Protein AF-A0A699WTK2-F1 (afdb_monomer_lite)

Foldseek 3Di:
DDDDDDDDDDDPPDDPDDDDDDPPPPPDDDPDDPPPDPPDPPDPQDADPDDPADDPVLQPDPDVVQVVQLPDPLESNHDPNSVVSVCVVPVPPDPVVVVVVLVCLQLVNSLVSHDPVCSVSRSSHSVNVNVD

Structure (mmCIF, N/CA/C/O backbone):
data_AF-A0A699WTK2-F1
#
_entry.id   AF-A0A699WTK2-F1
#
loop_
_atom_site.group_PDB
_atom_site.id
_atom_site.type_symbol
_atom_site.label_atom_id
_atom_site.label_alt_id
_atom_site.label_comp_id
_atom_site.label_asym_id
_atom_site.label_entity_id
_atom_site.label_seq_id
_atom_site.pdbx_PDB_ins_code
_atom_site.Cartn_x
_atom_site.Cartn_y
_atom_site.Cartn_z
_atom_site.occupancy
_atom_site.B_iso_or_equiv
_atom_site.auth_seq_id
_atom_site.auth_comp_id
_atom_site.auth_asym_id
_atom_site.auth_atom_id
_atom_site.pdbx_PDB_model_num
ATOM 1 N N . GLY A 1 1 ? 72.501 -46.907 26.543 1.00 46.72 1 GLY A N 1
ATOM 2 C CA . GLY A 1 1 ? 71.680 -47.761 25.672 1.00 46.72 1 GLY A CA 1
ATOM 3 C C . GLY A 1 1 ? 70.399 -47.030 25.353 1.00 46.72 1 GLY A C 1
ATOM 4 O O . GLY A 1 1 ? 69.701 -46.646 26.278 1.00 46.72 1 GLY A O 1
ATOM 5 N N . THR A 1 2 ? 70.129 -46.787 24.075 1.00 50.31 2 THR A N 1
ATOM 6 C CA . THR A 1 2 ? 68.759 -46.646 23.548 1.00 50.31 2 THR A CA 1
ATOM 7 C C . THR A 1 2 ? 68.118 -48.053 23.545 1.00 50.31 2 THR A C 1
ATOM 9 O O . THR A 1 2 ? 68.878 -49.029 23.562 1.00 50.31 2 THR A O 1
ATOM 12 N N . PRO A 1 3 ? 66.777 -48.213 23.597 1.00 52.25 3 PRO A N 1
ATOM 13 C CA . PRO A 1 3 ? 65.964 -47.994 22.397 1.00 52.25 3 PRO A CA 1
ATOM 14 C C . PRO A 1 3 ? 64.544 -47.422 22.608 1.00 52.25 3 PRO A C 1
ATOM 16 O O . PRO A 1 3 ? 63.856 -47.692 23.585 1.00 52.25 3 PRO A O 1
ATOM 19 N N . ASN A 1 4 ? 64.138 -46.658 21.591 1.00 44.59 4 ASN A N 1
ATOM 20 C CA . ASN A 1 4 ? 62.859 -46.682 20.874 1.00 44.59 4 ASN A CA 1
ATOM 21 C C . ASN A 1 4 ? 61.558 -46.925 21.650 1.00 44.59 4 ASN A C 1
ATOM 23 O O . ASN A 1 4 ? 61.220 -48.050 22.005 1.00 44.59 4 ASN A O 1
ATOM 27 N N . SER A 1 5 ? 60.730 -45.880 21.692 1.00 56.44 5 SER A N 1
ATOM 28 C CA . SER A 1 5 ? 59.270 -46.020 21.703 1.00 56.44 5 SER A CA 1
ATOM 29 C C . SER A 1 5 ? 58.723 -45.809 20.278 1.00 56.44 5 SER A C 1
ATOM 31 O O . SER A 1 5 ? 59.210 -44.912 19.585 1.00 56.44 5 SER A O 1
ATOM 33 N N . PRO A 1 6 ? 57.764 -46.629 19.808 1.00 68.69 6 PRO A N 1
ATOM 34 C CA . PRO A 1 6 ? 57.231 -46.567 18.445 1.00 68.69 6 PRO A CA 1
ATOM 35 C C . PRO A 1 6 ? 56.165 -45.465 18.269 1.00 68.69 6 PRO A C 1
ATOM 37 O O . PRO A 1 6 ? 55.539 -45.059 19.251 1.00 68.69 6 PRO A O 1
ATOM 40 N N . PRO A 1 7 ? 55.907 -44.999 17.030 1.00 63.97 7 PRO A N 1
ATOM 41 C CA . PRO A 1 7 ? 54.840 -44.043 16.744 1.00 63.97 7 PRO A C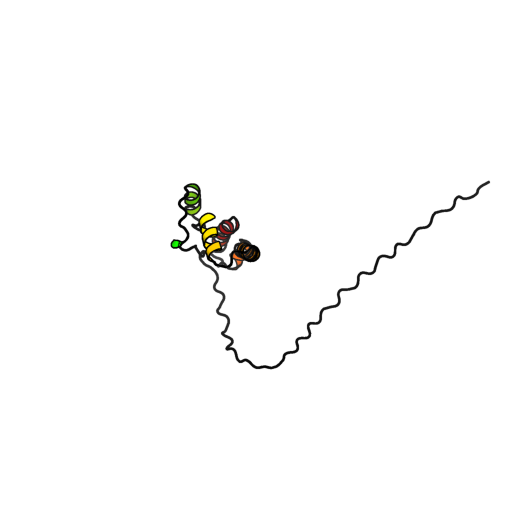A 1
ATOM 42 C C . PRO A 1 7 ? 53.489 -44.749 16.512 1.00 63.97 7 PRO A C 1
ATOM 44 O O . PRO A 1 7 ? 53.451 -45.773 15.826 1.00 63.97 7 PRO A O 1
ATOM 47 N N . PRO A 1 8 ? 52.356 -44.197 16.985 1.00 57.62 8 PRO A N 1
ATOM 48 C CA . PRO A 1 8 ? 51.041 -44.646 16.546 1.00 57.62 8 PRO A CA 1
ATOM 49 C C . PRO A 1 8 ? 50.583 -43.904 15.278 1.00 57.62 8 PRO A C 1
ATOM 51 O O . PRO A 1 8 ? 50.200 -42.737 15.297 1.00 57.62 8 PRO A O 1
ATOM 54 N N . SER A 1 9 ? 50.675 -44.637 14.172 1.00 50.44 9 SER A N 1
ATOM 55 C CA . SER A 1 9 ? 49.765 -44.743 13.022 1.00 50.44 9 SER A CA 1
ATOM 56 C C . SER A 1 9 ? 48.629 -43.718 12.873 1.00 50.44 9 SER A C 1
ATOM 58 O O . SER A 1 9 ? 47.667 -43.696 13.639 1.00 50.44 9 SER A O 1
ATOM 60 N N . SER A 1 10 ? 48.667 -42.979 11.762 1.00 56.94 10 SER A N 1
ATOM 61 C CA . SER A 1 10 ? 47.496 -42.334 11.163 1.00 56.94 10 SER A CA 1
ATOM 62 C C . SER A 1 10 ? 46.462 -43.373 10.700 1.00 56.94 10 SER A C 1
ATOM 64 O O . SER A 1 10 ? 46.844 -44.338 10.037 1.00 56.94 10 SER A O 1
ATOM 66 N N . PRO A 1 11 ? 45.155 -43.147 10.901 1.00 55.81 11 PRO A N 1
ATOM 67 C CA . PRO A 1 11 ? 44.143 -43.659 9.996 1.00 55.81 11 PRO A CA 1
ATOM 68 C C . PRO A 1 11 ? 43.811 -42.583 8.958 1.00 55.81 11 PRO A C 1
ATOM 70 O O . PRO A 1 11 ? 43.259 -41.525 9.264 1.00 55.81 11 PRO A O 1
ATOM 73 N N . VAL A 1 12 ? 44.182 -42.874 7.712 1.00 47.78 12 VAL A N 1
ATOM 74 C CA . VAL A 1 12 ? 43.688 -42.204 6.509 1.00 47.78 12 VAL A CA 1
ATOM 75 C C . VAL A 1 12 ? 42.175 -42.416 6.474 1.00 47.78 12 VAL A C 1
ATOM 77 O O . VAL A 1 12 ? 41.695 -43.504 6.175 1.00 47.78 12 VAL A O 1
ATOM 80 N N . GLY A 1 13 ? 41.421 -41.395 6.876 1.00 41.91 13 GLY A N 1
ATOM 81 C CA . GLY A 1 13 ? 39.975 -41.373 6.722 1.00 41.91 13 GLY A CA 1
ATOM 82 C C . GLY A 1 13 ? 39.638 -41.121 5.259 1.00 41.91 13 GLY A C 1
ATOM 83 O O . GLY A 1 13 ? 39.761 -39.993 4.785 1.00 41.91 13 GLY A O 1
ATOM 84 N N . ASP A 1 14 ? 39.240 -42.179 4.559 1.00 47.44 14 ASP A N 1
ATOM 85 C CA . ASP A 1 14 ? 38.610 -42.136 3.241 1.00 47.44 14 ASP A CA 1
ATOM 86 C C . ASP A 1 14 ? 37.461 -41.118 3.250 1.00 47.44 14 ASP A C 1
ATOM 88 O O . ASP A 1 14 ? 36.448 -41.287 3.932 1.00 47.44 14 ASP A O 1
ATOM 92 N N . VAL A 1 15 ? 37.629 -40.021 2.511 1.00 53.94 15 VAL A N 1
ATOM 93 C CA . VAL A 1 15 ? 36.570 -39.036 2.290 1.00 53.94 15 VAL A CA 1
ATOM 94 C C . VAL A 1 15 ? 35.594 -39.639 1.279 1.00 53.94 15 VAL A C 1
ATOM 96 O O . VAL A 1 15 ? 36.004 -39.906 0.147 1.00 53.94 15 VAL A O 1
ATOM 99 N N . PRO A 1 16 ? 34.299 -39.815 1.607 1.00 52.47 16 PRO A N 1
ATOM 100 C CA . PRO A 1 16 ? 33.329 -40.305 0.640 1.00 52.47 16 PRO A CA 1
ATOM 101 C C . PRO A 1 16 ? 33.232 -39.348 -0.553 1.00 52.47 16 PRO A C 1
ATOM 103 O O . PRO A 1 16 ? 32.792 -38.199 -0.430 1.00 52.47 16 PRO A O 1
ATOM 106 N N . LEU A 1 17 ? 33.649 -39.837 -1.723 1.00 54.81 17 LEU A N 1
ATOM 107 C CA . LEU A 1 17 ? 33.469 -39.192 -3.018 1.00 54.81 17 LEU A CA 1
ATOM 108 C C . LEU A 1 17 ? 31.976 -38.909 -3.228 1.00 54.81 17 LEU A C 1
ATOM 110 O O . LEU A 1 17 ? 31.181 -39.807 -3.506 1.00 54.81 17 LEU A O 1
ATOM 114 N N . ARG A 1 18 ? 31.584 -37.639 -3.087 1.00 60.44 18 ARG A N 1
ATOM 115 C CA . ARG A 1 18 ? 30.220 -37.184 -3.379 1.00 60.44 18 ARG A CA 1
ATOM 116 C C . ARG A 1 18 ? 29.895 -37.485 -4.850 1.00 60.44 18 ARG A C 1
ATOM 118 O O . ARG A 1 18 ? 30.656 -37.059 -5.725 1.00 60.44 18 ARG A O 1
ATOM 125 N N . PRO A 1 19 ? 28.777 -38.162 -5.166 1.00 58.66 19 PRO A N 1
ATOM 126 C CA . PRO A 1 19 ? 28.385 -38.379 -6.550 1.00 58.66 19 PRO A CA 1
ATOM 127 C C . PRO A 1 19 ? 28.117 -37.040 -7.246 1.00 58.66 19 PRO A C 1
ATOM 129 O O . PRO A 1 19 ? 27.340 -36.218 -6.758 1.00 58.66 19 PRO A O 1
ATOM 132 N N . LYS A 1 20 ? 28.748 -36.825 -8.407 1.00 57.94 20 LYS A N 1
ATOM 133 C CA . LYS A 1 20 ? 28.427 -35.709 -9.309 1.00 57.94 20 LYS A CA 1
ATOM 134 C C . LYS A 1 20 ? 26.922 -35.727 -9.626 1.00 57.94 20 LYS A C 1
ATOM 136 O O . LYS A 1 20 ? 26.413 -36.789 -9.998 1.00 57.94 20 LYS A O 1
ATOM 141 N N . PRO A 1 21 ? 26.213 -34.587 -9.543 1.00 53.94 21 PRO A N 1
ATOM 142 C CA . PRO A 1 21 ? 24.804 -34.529 -9.904 1.00 53.94 21 PRO A CA 1
ATOM 143 C C . PRO A 1 21 ? 24.652 -34.871 -11.389 1.00 53.94 21 PRO A C 1
ATOM 145 O O . PRO A 1 21 ? 25.195 -34.196 -12.268 1.00 53.94 21 PRO A O 1
ATOM 148 N N . ARG A 1 22 ? 23.938 -35.963 -11.669 1.00 61.66 22 ARG A N 1
ATOM 149 C CA . ARG A 1 22 ? 23.577 -36.352 -13.032 1.00 61.66 22 ARG A CA 1
ATOM 150 C C . ARG A 1 22 ? 22.580 -35.325 -13.560 1.00 61.66 22 ARG A C 1
ATOM 152 O O . ARG A 1 22 ? 21.553 -35.079 -12.934 1.00 61.66 22 ARG A O 1
ATOM 159 N N . LYS A 1 23 ? 22.905 -34.718 -14.703 1.00 57.66 23 LYS A N 1
ATOM 160 C CA . LYS A 1 23 ? 22.006 -33.822 -15.436 1.00 57.66 23 LYS A CA 1
ATOM 161 C C . LYS A 1 23 ? 20.706 -34.574 -15.722 1.00 57.66 23 LYS A C 1
ATOM 163 O O . LYS A 1 23 ? 20.722 -35.588 -16.416 1.00 57.66 23 LYS A O 1
ATOM 168 N N . LEU A 1 24 ? 19.601 -34.078 -15.175 1.00 53.19 24 LEU A N 1
ATOM 169 C CA . LEU A 1 24 ? 18.264 -34.561 -15.488 1.00 53.19 24 LEU A CA 1
ATOM 170 C C . LEU A 1 24 ? 17.953 -34.132 -16.933 1.00 53.19 24 LEU A C 1
ATOM 172 O O . LEU A 1 24 ? 17.620 -32.977 -17.188 1.00 53.19 24 LEU A O 1
ATOM 176 N N . GLN A 1 25 ? 18.147 -35.029 -17.900 1.00 58.53 25 GLN A N 1
ATOM 177 C CA . GLN A 1 25 ? 17.676 -34.816 -19.267 1.00 58.53 25 GLN A CA 1
ATOM 178 C C . GLN A 1 25 ? 16.163 -35.036 -19.282 1.00 58.53 25 GLN A C 1
ATOM 180 O O . GLN A 1 25 ? 15.685 -36.169 -19.303 1.00 58.53 25 GLN A O 1
ATOM 185 N N . VAL A 1 26 ? 15.405 -33.941 -19.249 1.00 55.06 26 VAL A N 1
ATOM 186 C CA . VAL A 1 26 ?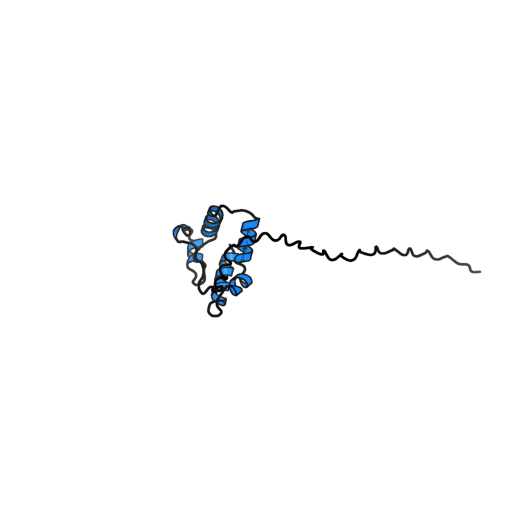 13.966 -33.962 -19.523 1.00 55.06 26 VAL A CA 1
ATOM 187 C C . VAL A 1 26 ? 13.794 -34.263 -21.010 1.00 55.06 26 VAL A C 1
ATOM 189 O O . VAL A 1 26 ? 14.064 -33.428 -21.870 1.00 55.06 26 VAL A O 1
ATOM 192 N N . ARG A 1 27 ? 13.405 -35.501 -21.320 1.00 49.34 27 ARG A N 1
ATOM 193 C CA . ARG A 1 27 ? 13.048 -35.944 -22.668 1.00 49.34 27 ARG A CA 1
ATOM 194 C C . ARG A 1 27 ? 11.620 -35.484 -22.953 1.00 49.34 27 ARG A C 1
ATOM 196 O O . ARG A 1 27 ? 10.671 -36.196 -22.640 1.00 49.34 27 ARG A O 1
ATOM 203 N N . SER A 1 28 ? 11.472 -34.291 -23.522 1.00 49.69 28 SER A N 1
ATOM 204 C CA . SER A 1 28 ? 10.195 -33.830 -24.071 1.00 49.69 28 SER A CA 1
ATOM 205 C C . SER A 1 28 ? 9.838 -34.696 -25.280 1.00 49.69 28 SER A C 1
ATOM 207 O O . SER A 1 28 ? 10.395 -34.525 -26.360 1.00 49.69 28 SER A O 1
ATOM 209 N N . GLN A 1 29 ? 8.945 -35.665 -25.085 1.00 55.09 29 GLN A N 1
ATOM 210 C CA . GLN A 1 29 ? 8.216 -36.284 -26.188 1.00 55.09 29 GLN A CA 1
ATOM 211 C C . GLN A 1 29 ? 7.020 -35.383 -26.491 1.00 55.09 29 GLN A C 1
ATOM 213 O O . GLN A 1 29 ? 6.075 -35.306 -25.710 1.00 55.09 29 GLN A O 1
ATOM 218 N N . SER A 1 30 ? 7.110 -34.642 -27.590 1.00 49.59 30 SER A N 1
ATOM 219 C CA . SER A 1 30 ? 5.997 -33.877 -28.142 1.00 49.59 30 SER A CA 1
ATOM 220 C C . SER A 1 30 ? 5.068 -34.844 -28.872 1.00 49.59 30 SER A C 1
ATOM 222 O O . SER A 1 30 ? 5.353 -35.248 -29.995 1.00 49.59 30 SER A O 1
ATOM 224 N N . ASP A 1 31 ? 3.983 -35.241 -28.210 1.00 52.62 31 ASP A N 1
ATOM 225 C CA . ASP A 1 31 ? 2.848 -35.904 -28.848 1.00 52.62 31 ASP A CA 1
ATOM 226 C C . ASP A 1 31 ? 2.054 -34.835 -29.614 1.00 52.62 31 ASP A C 1
ATOM 228 O O . ASP A 1 31 ? 1.514 -33.884 -29.037 1.00 52.62 31 ASP A O 1
ATOM 232 N N . THR A 1 32 ? 2.085 -34.921 -30.941 1.00 55.19 32 THR A N 1
ATOM 233 C CA . THR A 1 32 ? 1.484 -33.956 -31.862 1.00 55.19 32 THR A CA 1
ATOM 234 C C . THR A 1 32 ? -0.032 -34.141 -31.887 1.00 55.19 32 THR A C 1
ATOM 236 O O . THR A 1 32 ? -0.595 -34.723 -32.811 1.00 55.19 32 THR A O 1
ATOM 239 N N . ARG A 1 33 ? -0.727 -33.600 -30.886 1.00 51.12 33 ARG A N 1
ATOM 240 C CA . ARG A 1 33 ? -2.145 -33.253 -31.020 1.00 51.12 33 ARG A CA 1
ATOM 241 C C . ARG A 1 33 ? -2.252 -31.743 -31.155 1.00 51.12 33 ARG A C 1
ATOM 243 O O . ARG A 1 33 ? -2.214 -31.011 -30.171 1.00 51.12 33 ARG A O 1
ATOM 250 N N . GLN A 1 34 ? -2.342 -31.297 -32.409 1.00 55.84 34 GLN A N 1
ATOM 251 C CA . GLN A 1 34 ? -2.741 -29.944 -32.787 1.00 55.84 34 GLN A CA 1
ATOM 252 C C . GLN A 1 34 ? -4.115 -29.648 -32.181 1.00 55.84 34 GLN A C 1
ATOM 254 O O . GLN A 1 34 ? -5.152 -29.941 -32.766 1.00 55.84 34 GLN A O 1
ATOM 259 N N . SER A 1 35 ? -4.109 -29.079 -30.981 1.00 49.12 35 SER A N 1
ATOM 260 C CA . SER A 1 35 ? -5.240 -28.334 -30.456 1.00 49.12 35 SER A CA 1
ATOM 261 C C . SER A 1 35 ? -4.970 -26.882 -30.820 1.00 49.12 35 SER A C 1
ATOM 263 O O . SER A 1 35 ? -4.134 -26.218 -30.206 1.00 49.12 35 SER A O 1
ATOM 265 N N . SER A 1 36 ? -5.586 -26.422 -31.907 1.00 57.16 36 SER A N 1
ATOM 266 C CA . SER A 1 36 ? -5.520 -25.041 -32.379 1.00 57.16 36 SER A CA 1
ATOM 267 C C . SER A 1 36 ? -6.271 -24.134 -31.405 1.00 57.16 36 SER A C 1
ATOM 269 O O . SER A 1 36 ? -7.412 -23.742 -31.644 1.00 57.16 36 SER A O 1
ATOM 271 N N . LEU A 1 37 ? -5.639 -23.832 -30.274 1.00 59.50 37 LEU A N 1
ATOM 272 C CA . LEU A 1 37 ? -6.030 -22.709 -29.438 1.00 59.50 37 LEU A CA 1
ATOM 273 C C . LEU A 1 37 ? -5.535 -21.434 -30.134 1.00 59.50 37 LEU A C 1
ATOM 275 O O . LEU A 1 37 ? -4.363 -21.383 -30.516 1.00 59.50 37 LEU A O 1
ATOM 279 N N . PRO A 1 38 ? -6.384 -20.411 -30.325 1.00 50.66 38 PRO A N 1
ATOM 280 C CA . PRO A 1 38 ? -5.926 -19.143 -30.864 1.00 50.66 38 PRO A CA 1
ATOM 281 C C . PRO A 1 38 ? -4.911 -18.552 -29.882 1.00 50.66 38 PRO A C 1
ATOM 283 O O . PRO A 1 38 ? -5.252 -18.171 -28.763 1.00 50.66 38 PRO A O 1
ATOM 286 N N . THR A 1 39 ? -3.643 -18.507 -30.289 1.00 54.84 39 THR A N 1
ATOM 287 C CA . THR A 1 39 ? -2.605 -17.738 -29.605 1.00 54.84 39 THR A CA 1
ATOM 288 C C . THR A 1 39 ? -2.967 -16.264 -29.752 1.00 54.84 39 THR A C 1
ATOM 290 O O . THR A 1 39 ? -2.573 -15.605 -30.711 1.00 54.84 39 THR A O 1
ATOM 293 N N . ALA A 1 40 ? -3.776 -15.753 -28.824 1.00 64.19 40 ALA A N 1
ATOM 294 C CA . ALA A 1 40 ? -3.927 -14.322 -28.643 1.00 64.19 40 ALA A CA 1
ATOM 295 C C . ALA A 1 40 ? -2.530 -13.764 -28.356 1.00 64.19 40 ALA A C 1
ATOM 297 O O . ALA A 1 40 ? -1.853 -14.222 -27.431 1.00 64.19 40 ALA A O 1
ATOM 298 N N . ALA A 1 41 ? -2.073 -12.831 -29.192 1.00 67.62 41 ALA A N 1
ATOM 299 C CA . ALA A 1 41 ? -0.822 -12.128 -28.961 1.00 67.62 41 ALA A CA 1
ATOM 300 C C . ALA A 1 41 ? -0.837 -11.558 -27.529 1.00 67.62 41 ALA A C 1
ATOM 302 O O . ALA A 1 41 ? -1.862 -11.000 -27.121 1.00 67.62 41 ALA A O 1
ATOM 303 N N . PRO A 1 42 ? 0.244 -11.719 -26.744 1.00 65.88 42 PRO A N 1
ATOM 304 C CA . PRO A 1 42 ? 0.285 -11.170 -25.399 1.00 65.88 42 PRO A CA 1
ATOM 305 C C . PRO A 1 42 ? 0.097 -9.656 -25.501 1.00 65.88 42 PRO A C 1
ATOM 307 O O . PRO A 1 42 ? 0.859 -8.976 -26.190 1.00 65.88 42 PRO A O 1
ATOM 310 N N . ALA A 1 43 ? -0.948 -9.141 -24.851 1.00 65.00 43 ALA A N 1
ATOM 311 C CA . ALA A 1 43 ? -1.156 -7.706 -24.735 1.00 65.00 43 ALA A CA 1
ATOM 312 C C . ALA A 1 43 ? 0.121 -7.061 -24.163 1.00 65.00 43 ALA A C 1
ATOM 314 O O . ALA A 1 43 ? 0.755 -7.658 -23.283 1.00 65.00 43 ALA A O 1
ATOM 315 N N . PRO A 1 44 ? 0.526 -5.874 -24.647 1.00 65.69 44 PRO A N 1
ATOM 316 C CA . PRO A 1 44 ? 1.700 -5.199 -24.118 1.00 65.69 44 PRO A CA 1
ATOM 317 C C . PRO A 1 44 ? 1.516 -4.978 -22.615 1.00 65.69 44 PRO A C 1
ATOM 319 O O . PRO A 1 44 ? 0.497 -4.444 -22.170 1.00 65.69 44 PRO A O 1
ATOM 322 N N . ALA A 1 45 ? 2.494 -5.425 -21.826 1.00 75.94 45 ALA A N 1
ATOM 323 C CA . ALA A 1 45 ? 2.481 -5.240 -20.383 1.00 75.94 45 ALA A CA 1
ATOM 324 C C . ALA A 1 45 ? 2.496 -3.735 -20.083 1.00 75.94 45 ALA A C 1
ATOM 326 O O . ALA A 1 45 ? 3.497 -3.058 -20.305 1.00 75.94 45 ALA A O 1
ATOM 327 N N . THR A 1 46 ? 1.360 -3.208 -19.631 1.00 88.31 46 THR A N 1
ATOM 328 C CA . THR A 1 46 ? 1.229 -1.797 -19.265 1.00 88.31 46 THR A CA 1
ATOM 329 C C . THR A 1 46 ? 1.810 -1.606 -17.870 1.00 88.31 46 THR A C 1
ATOM 331 O O . T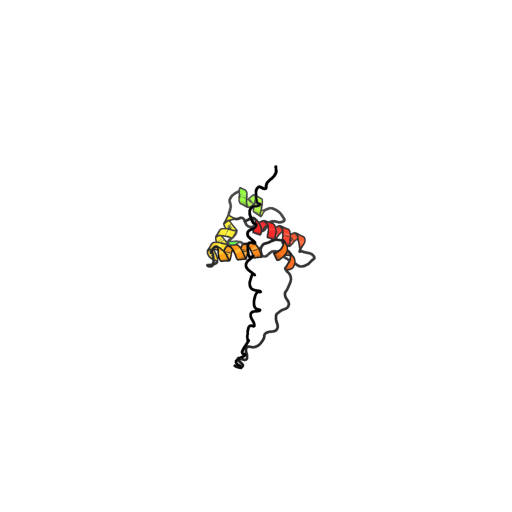HR A 1 46 ? 1.430 -2.321 -16.941 1.00 88.31 46 THR A O 1
ATOM 334 N N . LEU A 1 47 ? 2.749 -0.669 -17.731 1.00 94.94 47 LEU A N 1
ATOM 335 C CA . LEU A 1 47 ? 3.311 -0.308 -16.434 1.00 94.94 47 LEU A CA 1
ATOM 336 C C . LEU A 1 47 ? 2.277 0.450 -15.592 1.00 94.94 47 LEU A C 1
ATOM 338 O O . LEU A 1 47 ? 1.418 1.163 -16.111 1.00 94.94 47 LEU A O 1
ATOM 342 N N . LEU A 1 48 ? 2.364 0.293 -14.275 1.00 94.62 48 LEU A N 1
ATOM 343 C CA . LEU A 1 48 ? 1.521 1.000 -13.322 1.00 94.62 48 LEU A CA 1
ATOM 344 C C . LEU A 1 48 ? 1.965 2.461 -13.224 1.00 94.62 48 LEU A C 1
ATOM 346 O O . LEU A 1 48 ? 3.123 2.747 -12.932 1.00 94.62 48 LEU A O 1
ATOM 350 N N . ILE A 1 49 ? 1.014 3.370 -13.417 1.00 95.75 49 ILE A N 1
ATOM 351 C CA . ILE A 1 49 ? 1.174 4.821 -13.218 1.00 95.75 49 ILE A CA 1
ATOM 352 C C . ILE A 1 49 ? 0.394 5.327 -11.994 1.00 95.75 49 ILE A C 1
ATOM 354 O O . ILE A 1 49 ? 0.347 6.523 -11.731 1.00 95.75 49 ILE A O 1
ATOM 358 N N . ALA A 1 50 ? -0.282 4.421 -11.283 1.00 94.12 50 ALA A N 1
ATOM 359 C CA . ALA A 1 50 ? -1.091 4.715 -10.109 1.00 94.12 50 ALA A CA 1
ATOM 360 C C . ALA A 1 50 ? -1.222 3.471 -9.221 1.00 94.12 50 ALA A C 1
ATOM 362 O O . ALA A 1 50 ? -1.104 2.332 -9.686 1.00 94.12 50 ALA A O 1
ATOM 363 N N . PHE A 1 51 ? -1.512 3.690 -7.938 1.00 93.38 51 PHE A N 1
ATOM 364 C CA . PHE A 1 51 ? -1.675 2.608 -6.974 1.00 93.38 51 PHE A CA 1
ATOM 365 C C . PHE A 1 51 ? -3.064 1.954 -7.079 1.00 93.38 51 PHE A C 1
ATOM 367 O O . PHE A 1 51 ? -4.073 2.661 -7.153 1.00 93.38 51 PHE A O 1
ATOM 374 N N . PRO A 1 52 ? -3.153 0.612 -7.040 1.00 92.75 52 PRO A N 1
ATOM 375 C CA . PRO A 1 52 ? -4.426 -0.107 -7.023 1.00 92.75 52 PRO A CA 1
ATOM 376 C C . PRO A 1 52 ? -5.076 -0.039 -5.630 1.00 92.75 52 PRO A C 1
ATOM 378 O O . PRO A 1 52 ? -4.953 -0.956 -4.818 1.00 92.75 52 PRO A O 1
ATOM 381 N N . TYR A 1 53 ? -5.762 1.067 -5.343 1.00 94.00 53 TYR A N 1
ATOM 382 C CA . TYR A 1 53 ? -6.446 1.274 -4.065 1.00 94.00 53 TYR A CA 1
ATOM 383 C C . TYR A 1 53 ? -7.562 0.253 -3.813 1.00 94.00 53 TYR A C 1
ATOM 385 O O . TYR A 1 53 ? -8.242 -0.208 -4.733 1.00 94.00 53 TYR A O 1
ATOM 393 N N . LEU A 1 54 ? -7.786 -0.058 -2.533 1.00 92.00 54 LEU A N 1
ATOM 394 C CA . LEU A 1 54 ? -8.921 -0.873 -2.114 1.00 92.00 54 LEU A CA 1
ATOM 395 C C . LEU A 1 54 ? -10.243 -0.116 -2.359 1.00 92.00 54 LEU A C 1
ATOM 397 O O . LEU A 1 54 ? -10.297 1.099 -2.154 1.00 92.00 54 LEU A O 1
ATOM 401 N N . PRO A 1 55 ? -11.329 -0.808 -2.753 1.00 91.88 55 PRO A N 1
ATOM 402 C CA . PRO A 1 55 ? -12.640 -0.182 -2.909 1.00 91.88 55 PRO A CA 1
ATOM 403 C C . PRO A 1 55 ? -13.155 0.438 -1.605 1.00 91.88 55 PRO A C 1
ATOM 405 O O . PRO A 1 55 ? -13.036 -0.161 -0.537 1.00 91.88 55 PRO A O 1
ATOM 408 N N . ALA A 1 56 ? -13.852 1.574 -1.701 1.00 90.69 56 ALA A N 1
ATOM 409 C CA . ALA A 1 56 ? -14.432 2.259 -0.539 1.00 90.69 56 ALA A CA 1
ATOM 410 C C . ALA A 1 56 ? -15.371 1.362 0.297 1.00 90.69 56 ALA A C 1
ATOM 412 O O . ALA A 1 56 ? -15.465 1.505 1.513 1.00 90.69 56 ALA A O 1
ATOM 413 N N . ALA A 1 57 ? -16.025 0.389 -0.348 1.00 90.62 57 ALA A N 1
ATOM 414 C CA . ALA A 1 57 ? -16.912 -0.577 0.300 1.00 90.62 57 ALA A CA 1
ATOM 415 C C . ALA A 1 57 ? -16.206 -1.485 1.327 1.00 90.62 57 ALA A C 1
ATOM 417 O O . ALA A 1 57 ? -16.871 -2.046 2.198 1.00 90.62 57 ALA A O 1
ATOM 418 N N . VAL A 1 58 ? -14.879 -1.645 1.239 1.00 91.19 58 VAL A N 1
ATOM 419 C CA . VAL A 1 58 ? -14.095 -2.455 2.188 1.00 91.19 58 VAL A CA 1
ATOM 420 C C . VAL A 1 58 ? -13.232 -1.619 3.133 1.00 91.19 58 VAL A C 1
ATOM 422 O O . VAL A 1 58 ? -12.836 -2.131 4.175 1.00 91.19 58 VAL A O 1
ATOM 425 N N . THR A 1 59 ? -12.991 -0.336 2.840 1.00 94.50 59 THR A N 1
ATOM 426 C CA . THR A 1 59 ? -12.165 0.569 3.663 1.00 94.50 59 THR A CA 1
ATOM 427 C C . THR A 1 59 ? -12.958 1.287 4.762 1.00 94.50 59 THR A C 1
ATOM 429 O O . THR A 1 59 ? -12.843 2.501 4.932 1.00 94.50 59 THR A O 1
ATOM 432 N N . ILE A 1 60 ? -13.780 0.547 5.506 1.00 95.38 60 ILE A N 1
ATOM 433 C CA . ILE A 1 60 ? -14.780 1.098 6.439 1.00 95.38 60 ILE A CA 1
ATOM 434 C C . ILE A 1 60 ? -14.299 1.233 7.893 1.00 95.38 60 ILE A C 1
ATOM 436 O O . ILE A 1 60 ? -15.055 1.697 8.743 1.00 95.38 60 ILE A O 1
ATOM 440 N N . CYS A 1 61 ? -13.078 0.798 8.221 1.00 96.38 61 CYS A N 1
ATOM 441 C CA . CYS A 1 61 ? -12.544 0.938 9.575 1.00 96.38 61 CYS A CA 1
ATOM 442 C C . CYS A 1 61 ? -12.466 2.418 9.994 1.00 96.38 61 CYS A C 1
ATOM 444 O O . CYS A 1 61 ? -11.768 3.198 9.344 1.00 96.38 61 CYS A O 1
ATOM 446 N N . ALA A 1 62 ? -13.131 2.760 11.100 1.00 95.44 62 ALA A N 1
ATOM 447 C CA . ALA A 1 62 ? -13.219 4.109 11.673 1.00 95.44 62 ALA A CA 1
ATOM 448 C C . ALA A 1 62 ? -12.516 4.215 13.043 1.00 95.44 62 ALA A C 1
ATOM 450 O O . ALA A 1 62 ? -12.888 5.010 13.901 1.00 95.44 62 ALA A O 1
ATOM 451 N N . LEU A 1 63 ? -11.529 3.350 13.307 1.00 96.31 63 LEU A N 1
ATOM 452 C CA . LEU A 1 63 ? -10.710 3.485 14.511 1.00 96.31 63 LEU A CA 1
ATOM 453 C C . LEU A 1 63 ? -9.844 4.752 14.385 1.00 96.31 63 LEU A C 1
ATOM 455 O O . LEU A 1 63 ? -9.155 4.875 13.370 1.00 96.31 63 LEU A O 1
ATOM 459 N N . PRO A 1 64 ? -9.780 5.635 15.403 1.00 94.56 64 PRO A N 1
ATOM 460 C CA . PRO A 1 64 ? -9.039 6.898 15.306 1.00 94.56 64 PRO A CA 1
ATOM 461 C C . PRO A 1 64 ? -7.567 6.730 14.899 1.00 94.56 64 PRO A C 1
ATOM 463 O O . PRO A 1 64 ? -7.032 7.499 14.106 1.00 94.56 64 PRO A O 1
ATOM 466 N N . SER A 1 65 ? -6.909 5.669 15.376 1.00 93.62 65 SER A N 1
ATOM 467 C CA . SER A 1 65 ? -5.529 5.340 14.994 1.00 93.62 65 SER A CA 1
ATOM 468 C C . SER A 1 65 ? -5.378 4.952 13.519 1.00 93.62 65 SER A C 1
ATOM 470 O O . SER A 1 65 ? -4.329 5.177 12.923 1.00 93.62 65 SER A O 1
ATOM 472 N N . CYS A 1 66 ? -6.417 4.374 12.915 1.00 94.94 66 CYS A N 1
ATOM 473 C CA . CYS A 1 66 ? -6.432 3.992 11.506 1.00 94.94 66 CYS A CA 1
ATOM 474 C C . CYS A 1 66 ? -6.737 5.185 10.595 1.00 94.94 66 CYS A C 1
ATOM 476 O O . CYS A 1 66 ? -6.210 5.234 9.489 1.00 94.94 66 CYS A O 1
ATOM 478 N N . GLU A 1 67 ? -7.560 6.137 11.035 1.00 94.44 67 GLU A N 1
ATOM 479 C CA . GLU A 1 67 ? -7.871 7.346 10.260 1.00 94.44 67 GLU A CA 1
ATOM 480 C C . GLU A 1 67 ? -6.626 8.201 10.021 1.00 94.44 67 GLU A C 1
ATOM 482 O O . GLU A 1 67 ? -6.388 8.620 8.889 1.00 94.44 67 GLU A O 1
ATOM 487 N N . LEU A 1 68 ? -5.779 8.355 11.047 1.00 91.00 68 LEU A N 1
ATOM 488 C CA . LEU A 1 68 ? -4.488 9.035 10.916 1.00 91.00 68 LEU A CA 1
ATOM 489 C C . LEU A 1 68 ? -3.631 8.387 9.817 1.00 91.00 68 LEU A C 1
ATOM 491 O O . LEU A 1 68 ? -3.210 9.068 8.885 1.00 91.00 68 LEU A O 1
ATOM 495 N N . LEU A 1 69 ? -3.475 7.058 9.853 1.00 90.25 69 LEU A N 1
ATOM 496 C CA . LEU A 1 69 ? -2.715 6.302 8.846 1.00 90.25 69 LEU A CA 1
ATOM 497 C C . LEU A 1 69 ? -3.304 6.422 7.430 1.00 90.25 69 LEU A C 1
ATOM 499 O O . LEU A 1 69 ? -2.560 6.500 6.456 1.00 90.25 69 LEU A O 1
ATOM 503 N N . LYS A 1 70 ? -4.635 6.446 7.297 1.00 92.94 70 LYS A N 1
ATOM 504 C CA . LYS A 1 70 ? -5.323 6.590 6.001 1.00 92.94 70 LYS A CA 1
ATOM 505 C C . LYS A 1 70 ? -5.195 7.994 5.406 1.00 92.94 70 LYS A C 1
ATOM 507 O O . LYS A 1 70 ? -5.349 8.143 4.196 1.00 92.94 70 LYS A O 1
ATOM 512 N N . SER A 1 71 ? -4.980 9.005 6.246 1.00 91.31 71 SER A N 1
ATOM 513 C CA . SER A 1 71 ? -4.921 10.411 5.832 1.00 91.31 71 SER A CA 1
ATOM 514 C C . SER A 1 71 ? -3.546 10.844 5.312 1.00 91.31 71 SER A C 1
ATOM 516 O O . SER A 1 71 ? -3.443 11.871 4.643 1.00 91.31 71 SER A O 1
ATOM 518 N N . GLU A 1 72 ? -2.504 10.048 5.567 1.00 91.25 72 GLU A N 1
ATOM 519 C CA . GLU A 1 72 ? -1.145 10.323 5.104 1.00 91.25 72 GLU A CA 1
ATOM 520 C C . GLU A 1 72 ? -1.073 10.399 3.560 1.00 91.25 72 GLU A C 1
ATOM 522 O O . GLU A 1 72 ? -1.611 9.511 2.881 1.00 91.25 72 GLU A O 1
ATOM 527 N N . PRO A 1 73 ? -0.384 11.403 2.971 1.00 87.19 73 PRO A N 1
ATOM 528 C CA . PRO A 1 73 ? -0.403 11.667 1.525 1.00 87.19 73 PRO A CA 1
ATOM 529 C C . PRO A 1 73 ? 0.069 10.505 0.642 1.00 87.19 73 PRO A C 1
ATOM 531 O O . PRO A 1 73 ? -0.380 10.365 -0.492 1.00 87.19 73 PRO A O 1
ATOM 534 N N . LEU A 1 74 ? 0.978 9.671 1.157 1.00 86.81 74 LEU A N 1
ATOM 535 C CA . LEU A 1 74 ? 1.564 8.526 0.447 1.00 86.81 74 LEU A CA 1
ATOM 536 C C . LEU A 1 74 ? 1.126 7.188 1.062 1.00 86.81 74 LEU A C 1
ATOM 538 O O . LEU A 1 74 ? 1.849 6.196 0.986 1.00 86.81 74 LEU A O 1
ATOM 542 N N . SER A 1 75 ? -0.057 7.172 1.677 1.00 91.75 75 SER A N 1
ATOM 543 C CA . SER A 1 75 ? -0.684 5.960 2.197 1.00 91.75 75 SER A CA 1
ATOM 544 C C . SER A 1 75 ? -1.451 5.190 1.121 1.00 91.75 75 SER A C 1
ATOM 546 O O . SER A 1 75 ? -1.808 5.699 0.055 1.00 91.75 75 SER A O 1
ATOM 548 N N . ILE A 1 76 ? -1.797 3.949 1.456 1.00 94.25 76 ILE A N 1
ATOM 549 C CA . ILE A 1 76 ? -2.680 3.096 0.652 1.00 94.25 76 ILE A CA 1
ATOM 550 C C . ILE A 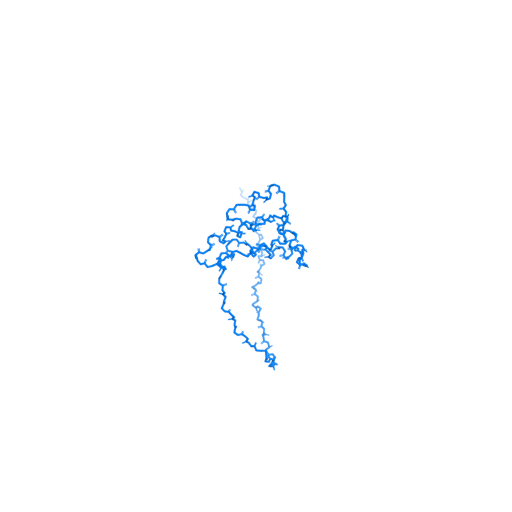1 76 ? -4.173 3.356 0.913 1.00 94.25 76 ILE A C 1
ATOM 552 O O . ILE A 1 76 ? -5.015 2.589 0.443 1.00 94.25 76 ILE A O 1
ATOM 556 N N . LYS A 1 77 ? -4.516 4.401 1.686 1.00 95.06 77 LYS A N 1
ATOM 557 C CA . LYS A 1 77 ? -5.896 4.763 2.079 1.00 95.06 77 LYS A CA 1
ATOM 558 C C . LYS A 1 77 ? -6.684 3.629 2.755 1.00 95.06 77 LYS A C 1
ATOM 560 O O . LYS A 1 77 ? -7.912 3.647 2.810 1.00 95.06 77 LYS A O 1
ATOM 565 N N . ALA A 1 78 ? -5.980 2.643 3.296 1.00 95.62 78 ALA A N 1
ATOM 566 C CA . ALA A 1 78 ? -6.531 1.483 3.975 1.00 95.62 78 ALA A CA 1
ATOM 567 C C . ALA A 1 78 ? -5.668 1.159 5.195 1.00 95.62 78 ALA A C 1
ATOM 569 O O . ALA A 1 78 ? -4.467 1.419 5.204 1.00 95.62 78 ALA A O 1
ATOM 570 N N . CYS A 1 79 ? -6.283 0.587 6.227 1.00 95.69 79 CYS A N 1
ATOM 571 C CA . CYS A 1 79 ? -5.552 0.077 7.385 1.00 95.69 79 CYS A CA 1
ATOM 572 C C . CYS A 1 79 ? -5.489 -1.454 7.358 1.00 95.69 79 CYS A C 1
ATOM 574 O O . CYS A 1 79 ? -6.205 -2.103 6.589 1.00 95.69 79 CYS A O 1
ATOM 576 N N . ARG A 1 80 ? -4.702 -2.044 8.266 1.00 95.12 80 ARG A N 1
ATOM 577 C CA . ARG A 1 80 ? -4.612 -3.502 8.431 1.00 95.12 80 ARG A CA 1
ATOM 578 C C . ARG A 1 80 ? -5.977 -4.182 8.545 1.00 95.12 80 ARG A C 1
ATOM 580 O O . ARG A 1 80 ? -6.182 -5.214 7.922 1.00 95.12 80 ARG A O 1
ATOM 587 N N . HIS A 1 81 ? -6.919 -3.601 9.289 1.00 96.31 81 HIS A N 1
ATOM 588 C CA . HIS A 1 81 ? -8.251 -4.188 9.458 1.00 96.31 81 HIS A CA 1
ATOM 589 C C . HIS A 1 81 ? -9.028 -4.275 8.136 1.00 96.31 81 HIS A C 1
ATOM 591 O O . HIS A 1 81 ? -9.684 -5.282 7.878 1.00 96.31 81 HIS A O 1
ATOM 597 N N . ASP A 1 82 ? -8.940 -3.241 7.293 1.00 95.81 82 ASP A N 1
ATOM 598 C CA . ASP A 1 82 ? -9.615 -3.215 5.990 1.00 95.81 82 ASP A CA 1
ATOM 599 C C . ASP A 1 82 ? -8.992 -4.240 5.037 1.00 95.81 82 ASP A C 1
ATOM 601 O O . ASP A 1 82 ? -9.701 -5.013 4.388 1.00 95.81 82 ASP A O 1
ATOM 605 N N . VAL A 1 83 ? -7.657 -4.283 4.998 1.00 95.00 83 VAL A N 1
ATOM 606 C CA . VAL A 1 83 ? -6.898 -5.212 4.152 1.00 95.00 83 VAL A CA 1
ATOM 607 C C . VAL A 1 83 ? -7.147 -6.657 4.572 1.00 95.00 83 VAL A C 1
ATOM 609 O O . VAL A 1 83 ? -7.473 -7.489 3.731 1.00 95.00 83 VAL A O 1
ATOM 612 N N . GLU A 1 84 ? -7.080 -6.960 5.867 1.00 93.56 84 GLU A N 1
ATOM 613 C CA . GLU A 1 84 ? -7.349 -8.297 6.399 1.00 93.56 84 GLU A CA 1
ATOM 614 C C . GLU A 1 84 ? -8.781 -8.749 6.089 1.00 93.56 84 GLU A C 1
ATOM 616 O O . GLU A 1 84 ? -9.004 -9.894 5.688 1.00 93.56 84 GLU A O 1
ATOM 621 N N . LYS A 1 85 ? -9.759 -7.843 6.212 1.00 93.00 85 LYS A N 1
ATOM 622 C CA . LYS A 1 85 ? -11.155 -8.127 5.867 1.00 93.00 85 LYS A CA 1
ATOM 623 C C . LYS A 1 85 ? -11.316 -8.453 4.382 1.00 93.00 85 LYS A C 1
ATOM 625 O O . LYS A 1 85 ? -11.982 -9.435 4.053 1.00 93.00 85 LYS A O 1
ATOM 630 N N . LEU A 1 86 ? -10.680 -7.678 3.501 1.00 93.00 86 LEU A N 1
ATOM 631 C CA . LEU A 1 86 ? -10.678 -7.942 2.061 1.00 93.00 86 LEU A CA 1
ATOM 632 C C . LEU A 1 86 ? -10.003 -9.281 1.736 1.00 93.00 86 LEU A C 1
ATOM 634 O O . LEU A 1 86 ? -10.559 -10.092 0.997 1.00 93.00 86 LEU A O 1
ATOM 638 N N . MET A 1 87 ? -8.824 -9.532 2.305 1.00 92.38 87 MET A N 1
ATOM 639 C CA . MET A 1 87 ? -8.075 -10.766 2.079 1.00 92.38 87 MET A CA 1
ATOM 640 C C . MET A 1 87 ? -8.874 -11.990 2.534 1.00 92.38 87 MET A C 1
ATOM 642 O O . MET A 1 87 ? -8.922 -12.986 1.814 1.00 92.38 87 MET A O 1
ATOM 646 N N . ARG A 1 88 ? -9.561 -11.922 3.679 1.00 92.56 88 ARG A N 1
ATOM 647 C CA . ARG A 1 88 ? -10.450 -13.001 4.142 1.00 92.56 88 ARG A CA 1
ATOM 648 C C . ARG A 1 88 ? -11.649 -13.217 3.224 1.00 92.56 88 ARG A C 1
ATOM 650 O O . ARG A 1 88 ? -12.043 -14.358 3.007 1.00 92.56 88 ARG A O 1
ATOM 657 N N . ALA A 1 89 ? -12.193 -12.145 2.654 1.00 91.94 89 ALA A N 1
ATOM 658 C CA . ALA A 1 89 ? -13.302 -12.217 1.707 1.00 91.94 89 ALA A CA 1
ATOM 659 C C . ALA A 1 89 ? -12.903 -12.771 0.323 1.00 91.94 89 ALA A C 1
ATOM 661 O O . ALA A 1 89 ? -13.783 -13.112 -0.461 1.00 91.94 89 ALA A O 1
ATOM 662 N N . SER A 1 90 ? -11.604 -12.898 0.018 1.00 89.75 90 SER A N 1
ATOM 663 C CA . SER A 1 90 ? -11.113 -13.396 -1.279 1.00 89.75 90 SER A CA 1
ATOM 664 C C . SER A 1 90 ? -11.389 -14.883 -1.541 1.00 89.75 90 SER A C 1
ATOM 666 O O . SER A 1 90 ? -11.217 -15.347 -2.665 1.00 89.75 90 SER A O 1
ATOM 668 N N . GLY A 1 91 ? -11.753 -15.652 -0.508 1.00 90.56 91 GLY A N 1
ATOM 669 C CA . GLY A 1 91 ? -11.905 -17.109 -0.592 1.00 90.56 91 GLY A CA 1
ATOM 670 C C . GLY A 1 91 ? -10.580 -17.885 -0.634 1.00 90.56 91 GLY A C 1
ATOM 671 O O . GLY A 1 91 ? -10.598 -19.110 -0.560 1.00 90.56 91 GLY A O 1
ATOM 672 N N . GLY A 1 92 ? -9.436 -17.192 -0.703 1.00 89.38 92 GLY A N 1
ATOM 673 C CA . GLY A 1 92 ? -8.092 -17.775 -0.780 1.00 89.38 92 GLY A CA 1
ATOM 674 C C . GLY A 1 92 ? -7.240 -17.591 0.477 1.00 89.38 92 GLY A C 1
ATOM 675 O O . GLY A 1 92 ? -6.029 -17.744 0.392 1.00 89.38 92 GLY A O 1
ATOM 676 N N . TYR A 1 93 ? -7.825 -17.238 1.628 1.00 93.69 93 TYR A N 1
ATOM 677 C CA . TYR A 1 93 ? -7.095 -16.850 2.845 1.00 93.69 93 TYR A CA 1
ATOM 678 C C . TYR A 1 93 ? -6.356 -18.025 3.516 1.00 93.69 93 TYR A C 1
ATOM 680 O O . TYR A 1 93 ? -6.771 -18.554 4.547 1.00 93.69 93 TYR A O 1
ATOM 688 N N . SER A 1 94 ? -5.246 -18.439 2.914 1.00 94.56 94 SER A N 1
ATOM 689 C CA . SER A 1 94 ? -4.331 -19.466 3.405 1.00 94.56 94 SER A CA 1
ATOM 690 C C . SER A 1 94 ? -2.935 -18.882 3.615 1.00 94.56 94 SER A C 1
ATOM 692 O O . SER A 1 94 ? -2.587 -17.832 3.073 1.00 94.56 94 SER A O 1
ATOM 694 N N . TYR A 1 95 ? -2.100 -19.578 4.389 1.00 95.00 95 TYR A N 1
ATOM 695 C CA . TYR A 1 95 ? -0.714 -19.164 4.614 1.00 95.00 95 TYR A CA 1
ATOM 696 C C . TYR A 1 95 ? 0.075 -19.004 3.303 1.00 95.00 95 TYR A C 1
ATOM 698 O O . TYR A 1 95 ? 0.812 -18.034 3.128 1.00 95.00 95 TYR A O 1
ATOM 706 N N . GLU A 1 96 ? -0.098 -19.935 2.361 1.00 96.06 96 GLU A N 1
ATOM 707 C CA . GLU A 1 96 ? 0.600 -19.900 1.073 1.00 96.06 96 GLU A CA 1
ATOM 708 C C . GLU A 1 96 ? 0.176 -18.698 0.228 1.00 96.06 96 GLU A C 1
ATOM 710 O O . GLU A 1 96 ? 1.027 -18.021 -0.351 1.00 96.06 96 GLU A O 1
ATOM 715 N N . TRP A 1 97 ? -1.120 -18.387 0.216 1.00 94.31 97 TRP A N 1
ATOM 716 C CA . TRP A 1 97 ? -1.653 -17.231 -0.496 1.00 94.31 97 TRP A CA 1
ATOM 717 C C . TRP A 1 97 ? -1.183 -15.911 0.128 1.00 94.31 97 TRP A C 1
ATOM 719 O O . TRP A 1 97 ? -0.686 -15.036 -0.579 1.00 94.31 97 TRP A O 1
ATOM 729 N N . LEU A 1 98 ? -1.216 -15.791 1.461 1.00 94.00 98 LEU A N 1
ATOM 730 C CA . LEU A 1 98 ? -0.695 -14.616 2.173 1.00 94.00 98 LEU A CA 1
ATOM 731 C C . LEU A 1 98 ? 0.800 -14.402 1.912 1.00 94.00 98 LEU A C 1
ATOM 733 O O . LEU A 1 98 ? 1.257 -13.270 1.746 1.00 94.00 98 LEU A O 1
ATOM 737 N N . ARG A 1 99 ? 1.575 -15.488 1.816 1.00 95.06 99 ARG A N 1
ATOM 738 C CA . ARG A 1 99 ? 2.987 -15.417 1.431 1.00 95.06 99 ARG A CA 1
ATOM 739 C C . ARG A 1 99 ? 3.154 -14.873 0.011 1.00 95.06 99 ARG A C 1
ATOM 741 O O . ARG A 1 99 ? 4.050 -14.057 -0.213 1.00 95.06 99 ARG A O 1
ATOM 748 N N . GLN A 1 100 ? 2.332 -15.313 -0.941 1.00 95.00 100 GLN A N 1
ATOM 749 C CA . GLN A 1 100 ? 2.364 -14.800 -2.314 1.00 95.00 100 GLN A CA 1
ATOM 750 C C . GLN A 1 100 ? 1.996 -13.319 -2.369 1.00 95.00 100 GLN A C 1
ATOM 752 O O . GLN A 1 100 ? 2.697 -12.550 -3.030 1.00 95.00 100 GLN A O 1
ATOM 757 N N . GLU A 1 101 ? 0.968 -12.912 -1.628 1.00 94.56 101 GLU A N 1
ATOM 758 C CA . GLU A 1 101 ? 0.571 -11.511 -1.529 1.00 94.56 101 GLU A CA 1
ATOM 759 C C . GLU A 1 101 ? 1.682 -10.649 -0.942 1.00 94.56 101 GLU A C 1
ATOM 761 O O . GLU A 1 101 ? 2.088 -9.667 -1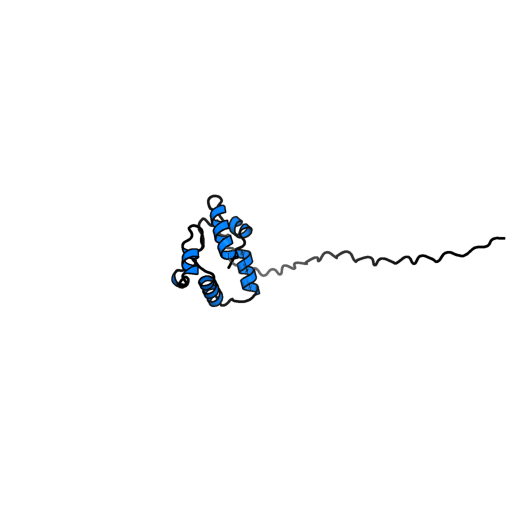.561 1.00 94.56 101 GLU A O 1
ATOM 766 N N . ARG A 1 102 ? 2.294 -11.060 0.170 1.00 94.69 102 ARG A N 1
ATOM 767 C CA . ARG A 1 102 ? 3.443 -10.342 0.737 1.00 94.69 102 ARG A CA 1
ATOM 768 C C . ARG A 1 102 ? 4.584 -10.179 -0.275 1.00 94.69 102 ARG A C 1
ATOM 770 O O . ARG A 1 102 ? 5.179 -9.111 -0.377 1.00 94.69 102 ARG A O 1
ATOM 777 N N . LEU A 1 103 ? 4.887 -11.218 -1.055 1.00 95.88 103 LEU A N 1
ATOM 778 C CA . LEU A 1 103 ? 5.901 -11.137 -2.112 1.00 95.88 103 LEU A CA 1
ATOM 779 C C . LEU A 1 103 ? 5.475 -10.241 -3.281 1.00 95.88 103 LEU A C 1
ATOM 781 O O . LEU A 1 103 ? 6.342 -9.699 -3.965 1.00 95.88 103 LEU A O 1
ATOM 785 N N . ARG A 1 104 ? 4.175 -10.113 -3.560 1.00 94.69 104 ARG A N 1
ATOM 786 C CA . ARG A 1 104 ? 3.635 -9.210 -4.586 1.00 94.69 104 ARG A CA 1
ATOM 787 C C . ARG A 1 104 ? 3.840 -7.746 -4.198 1.00 94.69 104 ARG A C 1
ATOM 789 O O . ARG A 1 104 ? 4.243 -6.962 -5.050 1.00 94.69 104 ARG A O 1
ATOM 796 N N . TRP A 1 105 ? 3.634 -7.419 -2.925 1.00 96.06 105 TRP A N 1
ATOM 797 C CA . TRP A 1 105 ? 3.751 -6.056 -2.393 1.00 96.06 105 TRP A CA 1
ATOM 798 C C . TRP A 1 105 ? 5.167 -5.658 -1.963 1.00 96.06 105 TRP A C 1
ATOM 800 O O . TRP A 1 105 ? 5.368 -4.546 -1.492 1.00 96.06 105 TRP A O 1
ATOM 810 N N . HIS A 1 106 ? 6.174 -6.520 -2.138 1.00 97.62 106 HIS A N 1
ATOM 811 C CA . HIS A 1 106 ? 7.561 -6.146 -1.850 1.00 97.62 106 HIS A CA 1
ATOM 812 C C . HIS A 1 106 ? 7.972 -4.920 -2.693 1.00 97.62 106 HIS A C 1
ATOM 814 O O . HIS A 1 106 ? 7.843 -4.984 -3.921 1.00 97.62 106 HIS A O 1
ATOM 820 N N . PRO A 1 107 ? 8.528 -3.845 -2.098 1.00 96.56 107 PRO A N 1
ATOM 821 C CA . PRO A 1 107 ? 8.730 -2.566 -2.784 1.00 96.56 107 PRO A CA 1
ATOM 822 C C . PRO A 1 107 ? 9.598 -2.697 -4.040 1.00 96.56 107 PRO A C 1
ATOM 824 O O . PRO A 1 107 ? 9.239 -2.175 -5.090 1.00 96.56 107 PRO A O 1
ATOM 827 N N . ASP A 1 108 ? 10.685 -3.477 -3.991 1.00 95.75 108 ASP A N 1
ATOM 828 C CA . ASP A 1 108 ? 11.519 -3.725 -5.180 1.00 95.75 108 ASP A CA 1
ATOM 829 C C . ASP A 1 108 ? 10.752 -4.438 -6.306 1.00 95.75 108 ASP A C 1
ATOM 831 O O . ASP A 1 108 ? 10.875 -4.089 -7.477 1.00 95.75 108 ASP A O 1
ATOM 835 N N . ARG A 1 109 ? 9.916 -5.426 -5.964 1.00 96.00 109 ARG A N 1
ATOM 836 C CA . ARG A 1 109 ? 9.175 -6.196 -6.965 1.00 96.00 109 ARG A CA 1
ATOM 837 C C . ARG A 1 109 ? 8.066 -5.351 -7.575 1.00 96.00 109 ARG A C 1
ATOM 839 O O . ARG A 1 109 ? 7.904 -5.362 -8.792 1.00 96.00 109 ARG A O 1
ATOM 846 N N . PHE A 1 110 ? 7.345 -4.614 -6.735 1.00 96.50 110 PHE A N 1
ATOM 847 C CA . PHE A 1 110 ? 6.294 -3.705 -7.163 1.00 96.50 110 PHE A CA 1
ATOM 848 C C . PHE A 1 110 ? 6.859 -2.567 -8.022 1.00 96.50 110 PHE A C 1
ATOM 850 O O . PHE A 1 110 ? 6.329 -2.298 -9.091 1.00 96.50 110 PHE A O 1
ATOM 857 N N . GLY A 1 111 ? 8.000 -1.981 -7.644 1.00 96.25 111 GLY A N 1
ATOM 858 C CA . GLY A 1 111 ? 8.649 -0.906 -8.401 1.00 96.25 111 GLY A CA 1
ATOM 859 C C . GLY A 1 111 ? 9.062 -1.286 -9.830 1.00 96.25 111 GLY A C 1
ATOM 860 O O . GLY A 1 111 ? 9.115 -0.418 -10.699 1.00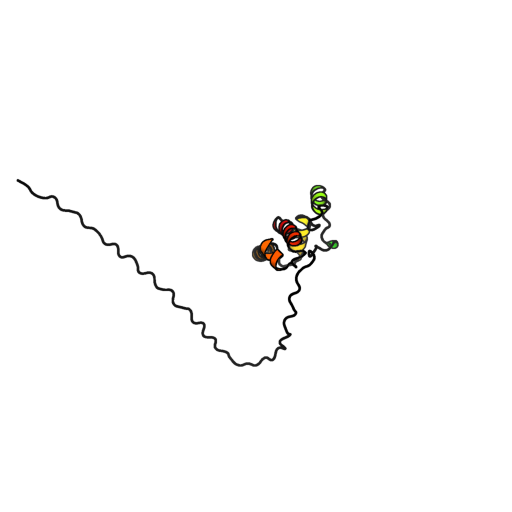 96.25 111 GLY A O 1
ATOM 861 N N . ARG A 1 112 ? 9.307 -2.575 -10.112 1.00 95.75 112 ARG A N 1
ATOM 862 C CA . ARG A 1 112 ? 9.543 -3.073 -11.485 1.00 95.75 112 ARG A CA 1
ATOM 863 C C . ARG A 1 112 ? 8.274 -3.105 -12.340 1.00 95.75 112 ARG A C 1
ATOM 865 O O . ARG A 1 112 ? 8.382 -3.153 -13.559 1.00 95.75 112 ARG A O 1
ATOM 872 N N . LEU A 1 113 ? 7.099 -3.111 -11.710 1.00 94.44 113 LEU A N 1
ATOM 873 C CA . LEU A 1 113 ? 5.801 -3.016 -12.381 1.00 94.44 113 LEU A CA 1
ATOM 874 C C . LEU A 1 113 ? 5.389 -1.560 -12.621 1.00 94.44 113 LEU A C 1
ATOM 876 O O . LEU A 1 113 ? 4.441 -1.327 -13.360 1.00 94.44 113 LEU A O 1
ATOM 880 N N . CYS A 1 114 ? 6.074 -0.596 -12.002 1.00 96.31 114 CYS A N 1
ATOM 881 C CA . CYS A 1 114 ? 5.772 0.824 -12.115 1.00 96.31 114 CYS A CA 1
ATOM 882 C C . CYS A 1 114 ? 6.497 1.490 -13.287 1.00 96.31 114 CYS A C 1
ATOM 884 O O . CYS A 1 114 ? 7.653 1.171 -13.598 1.00 96.31 114 CYS A O 1
ATOM 886 N N . ASP A 1 115 ? 5.826 2.486 -13.858 1.00 96.56 115 ASP A N 1
ATOM 887 C CA . ASP A 1 115 ? 6.417 3.447 -14.782 1.00 96.56 115 ASP A CA 1
ATOM 888 C C . ASP A 1 115 ? 7.530 4.256 -14.101 1.00 96.56 115 ASP A C 1
ATOM 890 O O . ASP A 1 115 ? 7.503 4.459 -12.886 1.00 96.56 115 ASP A O 1
ATOM 894 N N . GLU A 1 116 ? 8.523 4.715 -14.865 1.00 95.38 116 GLU A N 1
ATOM 895 C CA . GLU A 1 116 ? 9.692 5.413 -14.317 1.00 95.38 116 GLU A CA 1
ATOM 896 C C . GLU A 1 116 ? 9.326 6.694 -13.566 1.00 95.38 116 GLU A C 1
ATOM 898 O O . GLU A 1 116 ? 9.898 6.947 -12.505 1.00 95.38 116 GLU A O 1
ATOM 903 N N . GLY A 1 117 ? 8.340 7.452 -14.060 1.00 95.50 117 GLY A N 1
ATOM 904 C CA . GLY A 1 117 ? 7.899 8.696 -13.426 1.00 95.50 117 GLY A CA 1
ATOM 905 C C . GLY A 1 117 ? 7.148 8.485 -12.110 1.00 95.50 117 GLY A C 1
ATOM 906 O O . GLY A 1 117 ? 7.075 9.398 -11.294 1.00 95.50 117 GLY A O 1
ATOM 907 N N . TRP A 1 118 ? 6.621 7.278 -11.883 1.00 95.75 118 TRP A N 1
ATOM 908 C CA . TRP A 1 118 ? 5.813 6.944 -10.706 1.00 95.75 118 TRP A CA 1
ATOM 909 C C . TRP A 1 118 ? 6.479 5.918 -9.773 1.00 95.75 118 TRP A C 1
ATOM 911 O O . TRP A 1 118 ? 5.996 5.637 -8.675 1.00 95.75 118 TRP A O 1
ATOM 921 N N . ARG A 1 119 ? 7.617 5.348 -10.180 1.00 96.25 119 ARG A N 1
ATOM 922 C CA . ARG A 1 119 ? 8.267 4.213 -9.511 1.00 96.25 119 ARG A CA 1
ATOM 923 C C . ARG A 1 119 ? 8.551 4.448 -8.033 1.00 96.25 119 ARG A C 1
ATOM 925 O O . ARG A 1 119 ? 8.300 3.553 -7.229 1.00 96.25 119 ARG A O 1
ATOM 932 N N . GLU A 1 120 ? 9.074 5.613 -7.673 1.00 96.50 120 GLU A N 1
ATOM 933 C CA . GLU A 1 120 ? 9.445 5.908 -6.285 1.00 96.50 120 GLU A CA 1
ATOM 934 C C . GLU A 1 120 ? 8.217 6.100 -5.384 1.00 96.50 120 GLU A C 1
ATOM 936 O O . GLU A 1 120 ? 8.173 5.561 -4.277 1.00 96.50 120 GLU A O 1
ATOM 941 N N . GLU A 1 121 ? 7.168 6.763 -5.879 1.00 95.62 121 GLU A N 1
ATOM 942 C CA . GLU A 1 121 ? 5.892 6.873 -5.161 1.00 95.62 121 GLU A CA 1
ATOM 943 C C . GLU A 1 121 ? 5.228 5.503 -4.992 1.00 95.62 121 GLU A C 1
ATOM 945 O O . GLU A 1 121 ? 4.822 5.131 -3.887 1.00 95.62 121 GLU A O 1
ATOM 950 N N . GLY A 1 122 ? 5.182 4.715 -6.068 1.00 95.75 122 GLY A N 1
ATOM 951 C CA . GLY A 1 122 ? 4.623 3.369 -6.051 1.00 95.75 122 GLY A CA 1
ATOM 952 C C . GLY A 1 122 ? 5.357 2.430 -5.093 1.00 95.75 122 GLY A C 1
ATOM 953 O O . GLY A 1 122 ? 4.707 1.676 -4.369 1.00 95.75 122 GLY A O 1
ATOM 954 N N . LYS A 1 123 ? 6.695 2.507 -5.021 1.00 96.50 123 LYS A N 1
ATOM 955 C CA . LYS A 1 123 ? 7.497 1.758 -4.036 1.00 96.50 123 LYS A CA 1
ATOM 956 C C . LYS A 1 123 ? 7.097 2.101 -2.607 1.00 96.50 123 LYS A C 1
ATOM 958 O O . LYS A 1 123 ? 6.914 1.182 -1.813 1.00 96.50 123 LYS A O 1
ATOM 963 N N . LYS A 1 124 ? 6.934 3.388 -2.290 1.00 96.00 124 LYS A N 1
ATOM 964 C CA . LYS A 1 124 ? 6.550 3.827 -0.943 1.00 96.00 124 LYS A CA 1
ATOM 965 C C . LYS A 1 124 ? 5.151 3.339 -0.565 1.00 96.00 124 LYS A C 1
ATOM 967 O O . LYS A 1 124 ? 4.962 2.828 0.532 1.00 96.00 124 LYS A O 1
ATOM 972 N N . MET A 1 125 ? 4.188 3.408 -1.484 1.00 95.50 125 MET A N 1
ATOM 973 C CA . MET A 1 125 ? 2.842 2.878 -1.226 1.00 95.50 125 MET A CA 1
ATOM 974 C C . MET A 1 125 ? 2.840 1.347 -1.080 1.00 95.50 125 MET A C 1
ATOM 976 O O . MET A 1 125 ? 2.150 0.800 -0.222 1.00 95.50 125 MET A O 1
ATOM 980 N N . ALA A 1 126 ? 3.638 0.632 -1.878 1.00 96.12 126 ALA A N 1
ATOM 981 C CA . ALA A 1 126 ? 3.800 -0.814 -1.732 1.00 96.12 126 ALA A CA 1
ATOM 982 C C . ALA A 1 126 ? 4.473 -1.192 -0.403 1.00 96.12 126 ALA A C 1
ATOM 984 O O . ALA A 1 126 ? 4.089 -2.184 0.211 1.00 96.12 126 ALA A O 1
ATOM 985 N N . GLU A 1 127 ? 5.422 -0.384 0.074 1.00 95.69 127 GLU A N 1
ATOM 986 C CA . GLU A 1 127 ? 6.041 -0.548 1.389 1.00 95.69 127 GLU A CA 1
ATOM 987 C C . GLU A 1 127 ? 4.999 -0.485 2.516 1.00 95.69 127 GLU A C 1
ATOM 989 O O . GLU A 1 127 ? 5.018 -1.329 3.411 1.00 95.69 127 GLU A O 1
ATOM 994 N N . GLU A 1 128 ? 4.049 0.451 2.443 1.00 94.56 128 GLU A N 1
ATOM 995 C CA . GLU A 1 128 ? 2.936 0.531 3.398 1.00 94.56 128 GLU A CA 1
ATOM 996 C C . GLU A 1 128 ? 2.064 -0.731 3.369 1.00 94.56 128 GLU A C 1
ATOM 998 O O . GLU A 1 128 ? 1.729 -1.275 4.419 1.00 94.56 128 GLU A O 1
ATOM 1003 N N . MET A 1 129 ? 1.762 -1.266 2.182 1.00 94.31 129 MET A N 1
ATOM 1004 C CA . MET A 1 129 ? 1.029 -2.531 2.050 1.00 94.31 129 MET A CA 1
ATOM 1005 C C . MET A 1 129 ? 1.833 -3.740 2.558 1.00 94.31 129 MET A C 1
ATOM 1007 O O . MET A 1 129 ? 1.259 -4.684 3.091 1.00 94.31 129 MET A O 1
ATOM 1011 N N . PHE A 1 130 ? 3.160 -3.724 2.418 1.00 94.31 130 PHE A N 1
ATOM 1012 C CA . PHE A 1 130 ? 4.050 -4.798 2.871 1.00 94.31 130 PHE A CA 1
ATOM 1013 C C . PHE A 1 130 ? 4.195 -4.870 4.401 1.00 94.31 130 PHE A C 1
ATOM 1015 O O . PHE A 1 130 ? 4.564 -5.922 4.931 1.00 94.31 130 PHE A O 1
ATOM 1022 N N . LYS A 1 131 ? 3.943 -3.758 5.104 1.00 92.38 131 LYS A N 1
ATOM 1023 C CA . LYS A 1 131 ? 3.975 -3.667 6.575 1.00 92.38 131 LYS A CA 1
ATOM 1024 C C . LYS A 1 131 ? 2.732 -4.265 7.247 1.00 92.38 131 LYS A C 1
ATOM 1026 O O . LYS A 1 131 ? 2.782 -4.522 8.451 1.00 92.38 131 LYS A O 1
ATOM 1031 N N . ILE A 1 132 ? 1.639 -4.437 6.499 1.00 90.12 132 ILE A N 1
ATOM 1032 C CA . ILE A 1 132 ? 0.354 -4.974 6.977 1.00 90.12 132 ILE A CA 1
ATOM 1033 C C . ILE A 1 132 ? 0.422 -6.492 7.145 1.00 90.12 132 ILE A C 1
ATOM 1035 O O . ILE A 1 132 ? -0.077 -6.962 8.196 1.00 90.12 132 ILE A O 1
#

Sequence (132 aa):
GTPNSPPPSSPVGDVPLRPKPRKLQVRSQSDTRQSSLPTAAPAPATLLIAFPYLPAAVTICALPSCELLKSEPLSIKACRHDVEKLMRASGGYSYEWLRQERLRWHPDRFGRLCDEGWREEGKKMAEEMFKI

Organism: Tanacetum cinerariifolium (NCBI:txid118510)

Secondary structure (DSSP, 8-state):
----PPP----------PPPPPP----------------PPPPP-PPBSS--PPPTTT-----HHHHHHHHSTTS-S--HHHHHHHHHHTS--SHHHHHHHHHHS-HHHHHTTB-TTTHHHHHHHHHHHHT-

Radius of gyration: 29.49 Å; chains: 1; bounding box: 89×60×58 Å

pLDDT: mean 81.03, std 18.63, range [41.91, 97.62]